Protein 4AFM (pdb70)

InterPro domains:
  IPR001547 Glycoside hydrolase, family 5 [PF00150] (212-499)
  IPR001547 Glycoside hydrolase, family 5 [PF00150] (756-1042)
  IPR017853 Glycoside hydrolase superfamily [SSF51445] (181-541)
  IPR017853 Glycoside hydrolase superfamily [SSF51445] (724-1084)
  IPR040877 Carbohydrate binding module 65 domain 1 [PF18259] (44-159)
  IPR040877 Carbohydrate binding module 65 domain 1 [PF18259] (591-702)
  IPR050386 Glycosyl Hydrolase 5 (Cellulase A) [PTHR31297] (176-499)

Nearest PDB structures (foldseek):
  4afm-assembly1_A-2  TM=7.710E-01  e=1.392E-23  [Eubacterium] cellulosolvens
  4aem-assembly1_A  TM=9.843E-01  e=2.144E-20  [Eubacterium] cellulosolvens
  2ypj-assembly1_A  TM=9.454E-01  e=1.858E-16  [Eubacterium] cellulosolvens
  5vqf-assembly2_D  TM=3.334E-01  e=4.186E-01  Sus scrofa
  5vqf-assembly1_A  TM=2.987E-01  e=4.664E-01  Sus scrofa

Structure (mmCIF, N/CA/C/O backbone):
data_4AFM
#
_entry.id   4AFM
#
_cell.length_a   48.740
_cell.length_b   48.740
_cell.length_c   193.720
_cell.angle_alpha   90.00
_cell.angle_beta   90.00
_cell.angle_gamma   120.00
#
_symmetry.space_group_name_H-M   'P 61 2 2'
#
loop_
_entity.id
_entity.type
_entity.pdbx_description
1 polymer 'ENDOGLUCANASE CEL5A'
2 non-polymer GLYCEROL
3 non-polymer 'ACETATE ION'
4 water water
#
loop_
_atom_site.group_PDB
_atom_site.id
_atom_site.type_symbol
_atom_site.label_atom_id
_atom_site.label_alt_id
_atom_site.label_comp_id
_atom_site.label_asym_id
_atom_site.label_entity_id
_atom_site.label_seq_id
_atom_site.pdbx_PDB_ins_code
_atom_site.Cartn_x
_atom_site.Cartn_y
_atom_site.Cartn_z
_atom_site.occupancy
_atom_site.B_iso_or_equiv
_atom_site.auth_seq_id
_atom_site.auth_comp_id
_atom_site.auth_asym_id
_atom_site.auth_atom_id
_atom_site.pdbx_PDB_model_num
ATOM 1 N N . GLY A 1 3 ? -6.290 6.072 -12.849 0.60 37.44 39 GLY A N 1
ATOM 2 C CA . GLY A 1 3 ? -7.013 5.576 -11.620 0.60 33.45 39 GLY A CA 1
ATOM 3 C C . GLY A 1 3 ? -6.232 5.907 -10.352 0.60 29.27 39 GLY A C 1
ATOM 4 O O . GLY A 1 3 ? -5.283 6.813 -10.416 0.60 25.55 39 GLY A O 1
ATOM 5 N N . ASP A 1 4 ? -6.675 5.226 -9.265 1.00 25.06 40 ASP A N 1
ATOM 6 C CA . ASP A 1 4 ? -6.125 5.419 -7.867 1.00 22.25 40 ASP A CA 1
ATOM 7 C C . ASP A 1 4 ? -5.458 4.150 -7.335 1.00 18.32 40 ASP A C 1
ATOM 8 O O . ASP A 1 4 ? -5.936 2.970 -7.408 1.00 21.12 40 ASP A O 1
ATOM 13 N N . ILE A 1 5 ? -4.306 4.391 -6.829 1.00 10.69 41 ILE A N 1
ATOM 14 C CA . ILE A 1 5 ? -3.417 3.293 -6.364 1.00 8.74 41 ILE A CA 1
ATOM 15 C C . ILE A 1 5 ? -3.288 3.509 -4.863 1.00 7.57 41 ILE A C 1
ATOM 16 O O . ILE A 1 5 ? -2.819 4.593 -4.439 1.00 8.04 41 ILE A O 1
ATOM 21 N N . VAL A 1 6 ? -3.598 2.523 -4.093 1.00 6.90 42 VAL A N 1
ATOM 22 C CA . VAL A 1 6 ? -3.413 2.604 -2.643 1.00 7.29 42 VAL A CA 1
ATOM 23 C C . VAL A 1 6 ? -1.989 2.182 -2.317 1.00 6.79 42 VAL A C 1
ATOM 24 O O . VAL A 1 6 ? -1.614 1.008 -2.627 1.00 6.78 42 VAL A O 1
ATOM 28 N N . LEU A 1 7 ? -1.181 3.071 -1.798 1.00 6.49 43 LEU A N 1
ATOM 29 C CA . LEU A 1 7 ? 0.181 2.773 -1.353 1.00 6.64 43 LEU A CA 1
ATOM 30 C C . LEU A 1 7 ? 0.196 2.283 0.042 1.00 6.49 43 LEU A C 1
ATOM 31 O O . LEU A 1 7 ? 1.173 1.607 0.445 1.00 7.89 43 LEU A O 1
ATOM 36 N N . PHE A 1 8 ? -0.791 2.610 0.844 1.00 6.26 44 PHE A N 1
ATOM 37 C CA . PHE A 1 8 ? -0.910 2.177 2.236 1.00 6.19 44 PHE A CA 1
ATOM 38 C C . PHE A 1 8 ? -2.310 2.436 2.698 1.00 5.99 44 PHE A C 1
ATOM 39 O O . PHE A 1 8 ? -2.853 3.549 2.438 1.00 6.56 44 PHE A O 1
ATOM 47 N N . SER A 1 9 ? -2.933 1.538 3.468 1.00 6.38 45 SER A N 1
ATOM 48 C CA A SER A 1 9 ? -4.154 1.867 4.237 0.46 6.68 45 SER A CA 1
ATOM 49 C CA B SER A 1 9 ? -4.075 1.966 4.274 0.54 7.23 45 SER A CA 1
ATOM 50 C C . SER A 1 9 ? -4.037 1.133 5.559 1.00 7.12 45 SER A C 1
ATOM 51 O O . SER A 1 9 ? -3.767 -0.081 5.530 1.00 8.12 45 SER A O 1
ATOM 56 N N . GLY A 1 10 ? -4.323 1.76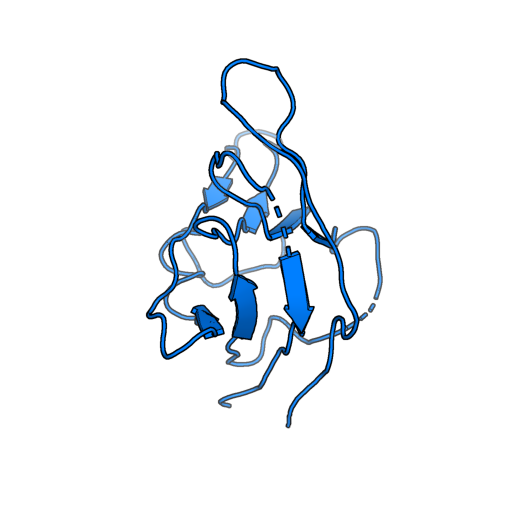9 6.663 1.00 7.68 46 GLY A N 1
ATOM 57 C CA . GLY A 1 10 ? -4.243 1.140 7.993 1.00 7.94 46 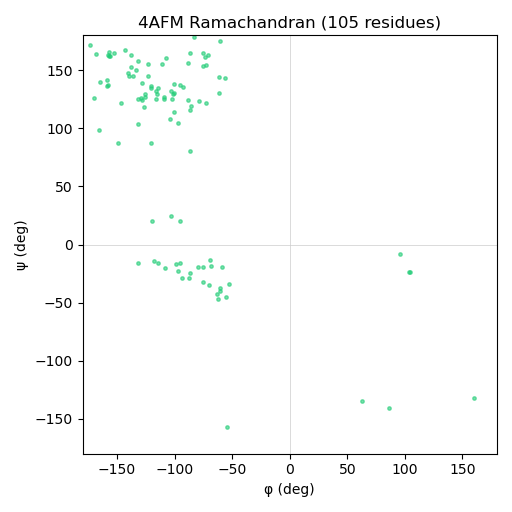GLY A CA 1
ATOM 58 C C . GLY A 1 10 ? -4.146 2.237 9.002 1.00 7.40 46 GLY A C 1
ATOM 59 O O . GLY A 1 10 ? -4.888 3.217 8.937 1.00 7.99 46 GLY A O 1
ATOM 60 N N . SER A 1 11 ? -3.186 2.080 9.923 1.00 8.21 47 SER A N 1
ATOM 61 C CA . SER A 1 11 ? -3.022 3.053 11.019 1.00 8.32 47 SER A CA 1
ATOM 62 C C . SER A 1 11 ? -1.580 3.074 11.369 1.00 8.68 47 SER A C 1
ATOM 63 O O . SER A 1 11 ? -1.133 2.345 12.288 1.00 12.23 47 SER A O 1
ATOM 66 N N . LYS A 1 12 ? -0.752 3.882 10.731 1.00 7.81 48 LYS A N 1
ATOM 67 C CA . LYS A 1 12 ? 0.701 3.934 10.920 1.00 7.12 48 LYS A CA 1
ATOM 68 C C . LYS A 1 12 ? 0.999 5.139 11.823 1.00 6.75 48 LYS A C 1
ATOM 69 O O . LYS A 1 12 ? 0.799 6.278 11.380 1.00 6.83 48 LYS A O 1
ATOM 75 N N . HIS A 1 13 ? 1.495 4.925 13.026 1.00 6.77 49 HIS A N 1
ATOM 76 C CA . HIS A 1 13 ? 1.825 5.992 13.937 1.00 6.68 49 HIS A CA 1
ATOM 77 C C . HIS A 1 13 ? 3.277 6.276 13.953 1.00 7.04 49 HIS A C 1
ATOM 78 O O . HIS A 1 13 ? 4.088 5.282 13.970 1.00 9.97 49 HIS A O 1
ATOM 85 N N . VAL A 1 14 ? 3.680 7.508 13.983 1.00 6.41 50 VAL A N 1
ATOM 86 C CA . VAL A 1 14 ? 5.100 7.940 14.019 1.00 7.39 50 VAL A CA 1
ATOM 87 C C . VAL A 1 14 ? 5.260 8.877 15.193 1.00 7.23 50 VAL A C 1
ATOM 88 O O . VAL A 1 14 ? 4.638 9.967 15.179 1.00 8.21 50 VAL A O 1
ATOM 92 N N . GLU A 1 15 ? 6.056 8.561 16.152 1.00 7.44 51 GLU A N 1
ATOM 93 C CA A GLU A 1 15 ? 6.444 9.497 17.223 0.69 8.71 51 GLU A CA 1
ATOM 94 C CA B GLU A 1 15 ? 6.396 9.396 17.254 0.31 8.35 51 GLU A CA 1
ATOM 95 C C . GLU A 1 15 ? 7.622 10.298 16.905 1.00 9.66 51 GLU A C 1
ATOM 96 O O . GLU A 1 15 ? 8.646 9.782 16.394 1.00 9.97 51 GLU A O 1
ATOM 107 N N . PHE A 1 16 ? 7.528 11.616 17.113 1.00 9.14 52 PHE A N 1
ATOM 108 C CA . PHE A 1 16 ? 8.629 12.525 16.789 1.00 9.27 52 PHE A CA 1
ATOM 109 C C . PHE A 1 16 ? 8.264 13.836 17.496 1.00 8.86 52 PHE A C 1
ATOM 110 O O . PHE A 1 16 ? 7.422 14.597 17.073 1.00 8.04 52 PHE A O 1
ATOM 118 N N . THR A 1 17 ? 8.888 14.000 18.667 1.00 11.14 53 THR A N 1
ATOM 119 C CA . THR A 1 17 ? 8.483 15.129 19.549 1.00 12.35 53 THR A CA 1
ATOM 120 C C . THR A 1 17 ? 9.326 16.334 19.373 1.00 14.43 53 THR A C 1
ATOM 121 O O . THR A 1 17 ? 8.839 17.399 19.798 1.00 16.37 53 THR A O 1
ATOM 125 N N . ASP A 1 18 ? 10.504 16.270 18.752 1.00 16.32 54 ASP A N 1
ATOM 126 C CA . ASP A 1 18 ? 11.317 17.467 18.610 1.00 19.52 54 ASP A CA 1
ATOM 127 C C . ASP A 1 18 ? 12.408 17.120 17.621 1.00 22.87 54 ASP A C 1
ATOM 128 O O . ASP A 1 18 ? 12.634 15.961 17.386 1.00 23.57 54 ASP A O 1
ATOM 133 N N . TRP A 1 19 ? 13.053 18.169 17.112 1.00 26.62 55 TRP A N 1
ATOM 134 C CA . TRP A 1 19 ? 14.240 18.022 16.238 1.00 29.09 55 TRP A CA 1
ATOM 135 C C . TRP A 1 19 ? 15.470 17.848 17.066 1.00 37.63 55 TRP A C 1
ATOM 136 O O . TRP A 1 19 ? 15.428 17.994 18.313 1.00 37.47 55 TRP A O 1
ATOM 147 N N . GLY A 1 20 ? 16.604 17.672 16.407 0.45 36.66 56 GLY A N 1
ATOM 148 C CA . GLY A 1 20 ? 17.882 17.892 17.085 0.45 43.56 56 GLY A CA 1
ATOM 149 C C . GLY A 1 20 ? 18.504 16.567 17.419 0.45 44.15 56 GLY A C 1
ATOM 150 O O . GLY A 1 20 ? 19.722 16.473 17.624 0.45 45.58 56 GLY A O 1
ATOM 151 N N . GLY A 1 21 ? 17.641 15.556 17.518 0.48 42.24 57 GLY A N 1
ATOM 152 C CA . GLY A 1 21 ? 18.088 14.196 17.356 0.48 37.63 57 GLY A CA 1
ATOM 153 C C . GLY A 1 21 ? 18.634 14.179 15.948 0.48 36.48 57 GLY A C 1
ATOM 154 O O . GLY A 1 21 ? 18.549 15.172 15.215 0.48 34.93 57 GLY A O 1
ATOM 155 N N . THR A 1 22 ? 19.204 13.045 15.572 0.46 35.54 58 THR A N 1
ATOM 156 C CA . THR A 1 22 ? 19.858 12.890 14.299 0.46 34.01 58 THR A CA 1
ATOM 157 C C . THR A 1 22 ? 18.901 12.321 13.277 0.46 33.88 58 THR A C 1
ATOM 158 O O . THR A 1 22 ? 19.054 12.553 12.078 0.46 35.17 58 THR A O 1
ATOM 162 N N . ASP A 1 23 ? 17.932 11.541 13.733 0.57 28.51 59 ASP A N 1
ATOM 163 C CA . ASP A 1 23 ? 17.159 10.906 12.756 0.57 24.49 59 ASP A CA 1
ATOM 164 C C . ASP A 1 23 ? 15.804 11.561 12.706 0.57 18.79 59 ASP A C 1
ATOM 165 O O . ASP A 1 23 ? 15.342 12.245 13.596 0.57 18.81 59 ASP A O 1
ATOM 170 N N . TRP A 1 24 ? 15.205 11.318 11.592 1.00 16.57 60 TRP A N 1
ATOM 171 C CA . TRP A 1 24 ? 13.865 11.906 11.352 1.00 13.05 60 TRP A CA 1
ATOM 172 C C . TRP A 1 24 ? 13.009 10.772 10.851 1.00 11.66 60 TRP A C 1
ATOM 173 O O . TRP A 1 24 ? 13.117 10.360 9.701 1.00 12.05 60 TRP A O 1
ATOM 184 N N . PRO A 1 25 ? 12.124 10.201 11.675 1.00 11.13 61 PRO A N 1
ATOM 185 C CA . PRO A 1 25 ? 11.386 9.051 11.292 1.00 11.60 61 PRO A CA 1
ATOM 186 C C . PRO A 1 25 ? 10.344 9.329 10.257 1.00 9.31 61 PRO A C 1
ATOM 187 O O . PRO A 1 25 ? 9.903 10.485 10.060 1.00 11.07 61 PRO A O 1
ATOM 191 N N . SER A 1 26 ? 9.860 8.289 9.600 1.00 9.02 62 SER A N 1
ATOM 192 C CA . SER A 1 26 ? 8.922 8.370 8.486 1.00 7.57 62 SER A CA 1
ATOM 193 C C . SER A 1 26 ? 7.653 7.611 8.672 1.00 6.86 62 SER A C 1
ATOM 194 O O . SER A 1 26 ? 7.667 6.569 9.396 1.00 8.11 62 SER A O 1
ATOM 197 N N . ALA A 1 27 ? 6.587 7.978 8.018 1.00 6.71 63 ALA A N 1
ATOM 198 C CA . ALA A 1 27 ? 5.398 7.171 7.905 1.00 6.84 63 ALA A CA 1
ATOM 199 C C . ALA A 1 27 ? 5.463 6.227 6.750 1.00 7.34 63 ALA A C 1
ATOM 200 O O . ALA A 1 27 ? 4.760 5.204 6.737 1.00 8.69 63 ALA A O 1
ATOM 202 N N . TYR A 1 28 ? 6.192 6.561 5.664 1.00 6.35 64 TYR A N 1
ATOM 203 C CA . TYR A 1 28 ? 6.198 5.770 4.441 1.00 6.85 64 TYR A CA 1
ATOM 204 C C . TYR A 1 28 ? 7.458 6.116 3.675 1.00 6.40 64 TYR A C 1
ATOM 205 O O . TYR A 1 28 ? 7.791 7.344 3.617 1.00 7.07 64 TYR A O 1
ATOM 214 N N . GLU A 1 29 ? 8.158 5.206 3.135 1.00 5.93 65 GLU A N 1
ATOM 215 C CA . GLU A 1 29 ? 9.361 5.475 2.337 1.00 6.33 65 GLU A CA 1
ATOM 216 C C . GLU A 1 29 ? 9.462 4.601 1.175 1.00 6.56 65 GLU A C 1
ATOM 217 O O . GLU A 1 29 ? 9.182 3.340 1.339 1.00 7.61 65 GLU A O 1
ATOM 223 N N . LEU A 1 30 ? 10.007 5.054 0.098 1.00 6.57 66 LEU A N 1
ATOM 224 C CA . LEU A 1 30 ? 10.348 4.231 -1.077 1.00 7.83 66 LEU A CA 1
ATOM 225 C C . LEU A 1 30 ? 11.671 4.594 -1.563 1.00 8.54 66 LEU A C 1
ATOM 226 O O . LEU A 1 30 ? 12.144 5.842 -1.481 1.00 9.48 66 LEU A O 1
ATOM 231 N N . GLN A 1 31 ? 12.482 3.698 -2.067 1.00 7.39 67 GLN A N 1
ATOM 232 C CA A GLN A 1 31 ? 13.793 3.999 -2.679 0.39 7.13 67 GLN A CA 1
ATOM 233 C CA B GLN A 1 31 ? 13.718 3.983 -2.675 0.61 8.12 67 GLN A CA 1
ATOM 234 C C . GLN A 1 31 ? 13.682 3.421 -4.113 1.00 7.16 67 GLN A C 1
ATOM 235 O O . GLN A 1 31 ? 13.941 2.213 -4.309 1.00 7.31 67 GLN A O 1
ATOM 246 N N . PRO A 1 32 ? 13.334 4.242 -5.074 1.00 6.34 68 PRO A N 1
ATOM 247 C CA . PRO A 1 32 ? 13.128 3.708 -6.453 1.00 6.78 68 PRO A CA 1
ATOM 248 C C . PRO A 1 32 ? 14.248 2.918 -7.016 1.00 7.47 68 PRO A C 1
ATOM 249 O O . PRO A 1 32 ? 13.949 1.919 -7.712 1.00 8.01 68 PRO A O 1
ATOM 253 N N . PRO A 1 33 ? 15.504 3.153 -6.774 1.00 7.19 69 PRO A N 1
ATOM 254 C CA . PRO A 1 33 ? 16.571 2.313 -7.375 1.00 8.67 69 PRO A CA 1
ATOM 255 C C . PRO A 1 33 ? 16.507 0.930 -6.773 1.00 9.70 69 PRO A C 1
ATOM 256 O O . PRO A 1 33 ? 17.105 0.034 -7.432 1.00 12.55 69 PRO A O 1
ATOM 260 N N . TYR A 1 34 ? 15.891 0.685 -5.658 1.00 9.21 70 TYR A N 1
ATOM 261 C CA . TYR A 1 34 ? 15.976 -0.605 -4.962 1.00 10.35 70 TYR A CA 1
ATOM 262 C C . TYR A 1 34 ? 14.669 -1.318 -4.820 1.00 10.72 70 TYR A C 1
ATOM 263 O O . TYR A 1 34 ? 14.669 -2.529 -4.317 1.00 13.28 70 TYR A O 1
ATOM 272 N N . GLN A 1 35 ? 13.505 -0.750 -5.028 1.00 10.00 71 GLN A N 1
ATOM 273 C CA A GLN A 1 35 ? 12.142 -1.347 -4.787 0.64 9.05 71 GLN A CA 1
ATOM 274 C CA B GLN A 1 35 ? 12.331 -1.555 -5.008 0.36 9.94 71 GLN A CA 1
ATOM 275 C C . GLN A 1 35 ? 11.349 -1.184 -6.104 1.00 9.52 71 GLN A C 1
ATOM 276 O O . GLN A 1 35 ? 11.205 -0.033 -6.611 1.00 10.02 71 GLN A O 1
ATOM 287 N N . THR A 1 36 ? 10.750 -2.240 -6.628 1.00 8.06 72 THR A N 1
ATOM 288 C CA . THR A 1 36 ? 9.810 -2.098 -7.760 1.00 7.46 72 THR A CA 1
ATOM 289 C C . THR A 1 36 ? 8.747 -1.085 -7.347 1.00 7.47 72 THR A C 1
ATOM 290 O O . THR A 1 36 ? 8.289 -1.009 -6.203 1.00 8.62 72 THR A O 1
ATOM 307 N N . PRO A 1 38 ? 5.263 1.104 -7.035 1.00 7.35 74 PRO A N 1
ATOM 308 C CA . PRO A 1 38 ? 3.835 0.903 -7.029 1.00 7.41 74 PRO A CA 1
ATOM 309 C C . PRO A 1 38 ? 3.077 1.828 -7.928 1.00 7.35 74 PRO A C 1
ATOM 310 O O . PRO A 1 38 ? 1.877 1.606 -8.224 1.00 8.44 74 PRO A O 1
ATOM 314 N N . PHE A 1 39 ? 3.685 2.938 -8.398 1.00 6.88 75 PHE A N 1
ATOM 315 C CA . PHE A 1 39 ? 3.053 3.847 -9.316 1.00 6.71 75 PHE A CA 1
ATOM 316 C C . PHE A 1 39 ? 4.138 4.328 -10.273 1.00 6.52 75 PHE A C 1
ATOM 317 O O . PHE A 1 39 ? 5.338 4.197 -10.017 1.00 6.91 75 PHE A O 1
ATOM 325 N N . ASP A 1 40 ? 3.691 4.963 -11.351 1.00 6.63 76 ASP A N 1
ATOM 326 C CA . ASP A 1 40 ? 4.591 5.426 -12.424 1.00 6.57 76 ASP A CA 1
ATOM 327 C C . ASP A 1 40 ? 4.782 6.954 -12.290 1.00 6.44 76 ASP A C 1
ATOM 328 O O . ASP A 1 40 ? 3.909 7.776 -12.506 1.00 7.15 76 ASP A O 1
ATOM 333 N N . LEU A 1 41 ? 6.014 7.307 -11.854 1.00 6.50 77 LEU A N 1
ATOM 334 C CA . LEU A 1 41 ? 6.406 8.723 -11.682 1.00 6.85 77 LEU A CA 1
ATOM 335 C C . LEU A 1 41 ? 6.305 9.544 -12.924 1.00 7.10 77 LEU A C 1
ATOM 336 O O . LEU A 1 41 ? 6.285 10.773 -12.903 1.00 7.75 77 LEU A O 1
ATOM 341 N N . ASN A 1 42 ? 6.274 8.874 -14.112 1.00 7.10 78 ASN A N 1
ATOM 342 C CA . ASN A 1 42 ? 6.226 9.609 -15.380 1.00 7.77 78 ASN A CA 1
ATOM 343 C C . ASN A 1 42 ? 4.824 10.089 -15.675 1.00 8.98 78 ASN A C 1
ATOM 344 O O . ASN A 1 42 ? 4.717 11.025 -16.489 1.00 10.80 78 ASN A O 1
ATOM 349 N N . LYS A 1 43 ? 3.812 9.549 -15.090 1.00 8.83 79 LYS A N 1
ATOM 350 C CA . LYS A 1 43 ? 2.450 10.117 -15.309 1.00 10.28 79 LYS A CA 1
ATOM 351 C C . LYS A 1 43 ? 2.304 11.394 -14.525 1.00 9.71 79 LYS A C 1
ATOM 352 O O . LYS A 1 43 ? 3.046 11.687 -13.611 1.00 10.22 79 LYS A O 1
ATOM 358 N N . ASN A 1 44 ? 1.255 12.183 -14.860 1.00 10.72 80 ASN A N 1
ATOM 359 C CA . ASN A 1 44 ? 0.923 13.283 -13.999 1.00 11.12 80 ASN A CA 1
ATOM 360 C C . ASN A 1 44 ? 0.187 12.699 -12.851 1.00 11.81 80 ASN A C 1
ATOM 361 O O . ASN A 1 44 ? -0.577 11.711 -13.052 1.00 14.91 80 ASN A O 1
ATOM 366 N N . PHE A 1 45 ? 0.663 12.930 -11.694 1.00 10.67 81 PHE A N 1
ATOM 367 C CA . PHE A 1 45 ? 0.068 12.307 -10.486 1.00 9.89 81 PHE A CA 1
ATOM 368 C C . PHE A 1 45 ? -0.046 13.274 -9.347 1.00 9.22 81 PHE A C 1
ATOM 369 O O . PHE A 1 45 ? 0.556 14.379 -9.353 1.00 9.37 81 PHE A O 1
ATOM 377 N N . GLU A 1 46 ? -0.871 12.885 -8.382 1.00 8.97 82 GLU A N 1
ATOM 378 C CA A GLU A 1 46 ? -1.017 13.534 -7.086 0.36 8.54 82 GLU A CA 1
ATOM 379 C CA B GLU A 1 46 ? -0.849 13.513 -7.067 0.64 9.25 82 GLU A CA 1
ATOM 380 C C . GLU A 1 46 ? -0.756 12.448 -6.046 1.00 9.03 82 GLU A C 1
ATOM 381 O O . GLU A 1 46 ? -1.121 11.273 -6.298 1.00 9.48 82 GLU A O 1
ATOM 392 N N . ILE A 1 47 ? -0.179 12.797 -4.915 1.00 7.47 83 ILE A N 1
ATOM 393 C CA A ILE A 1 47 ? -0.163 11.866 -3.787 0.16 7.20 83 ILE A CA 1
ATOM 394 C CA B ILE A 1 47 ? -0.134 11.892 -3.770 0.84 7.55 83 ILE A CA 1
ATOM 395 C C . ILE A 1 47 ? -1.066 12.448 -2.709 1.00 7.36 83 ILE A C 1
ATOM 396 O O . ILE A 1 47 ? -0.919 13.684 -2.360 1.00 8.00 83 ILE A O 1
ATOM 405 N N . LYS A 1 48 ? -1.951 11.707 -2.169 1.00 6.64 84 LYS A N 1
ATOM 406 C CA . LYS A 1 48 ? -2.859 12.192 -1.149 1.00 7.06 84 LYS A CA 1
ATOM 407 C C . LYS A 1 48 ? -2.660 11.358 0.087 1.00 6.59 84 LYS A C 1
ATOM 408 O O . LYS A 1 48 ? -2.592 10.098 0.043 1.00 7.51 84 LYS A O 1
ATOM 414 N N . VAL A 1 49 ? -2.616 11.988 1.245 1.00 6.28 85 VAL A N 1
ATOM 415 C CA . VAL A 1 49 ? -2.329 11.286 2.517 1.00 5.80 85 VAL A CA 1
ATOM 416 C C . VAL A 1 49 ? -3.418 11.641 3.522 1.00 5.87 85 VAL A C 1
ATOM 417 O O . VAL A 1 49 ? -3.588 12.889 3.789 1.00 6.52 85 VAL A O 1
ATOM 421 N N . ASP A 1 50 ? -4.089 10.703 4.079 1.00 5.77 86 ASP A N 1
ATOM 422 C CA . ASP A 1 50 ? -5.009 10.951 5.203 1.00 6.20 86 ASP A CA 1
ATOM 423 C C . ASP A 1 50 ? -4.196 10.845 6.441 1.00 6.17 86 ASP A C 1
ATOM 424 O O . ASP A 1 50 ? -3.558 9.773 6.722 1.00 6.34 86 ASP A O 1
ATOM 429 N N . TYR A 1 51 ? -4.192 11.879 7.276 1.00 6.17 87 TYR A N 1
ATOM 430 C CA . TYR A 1 51 ? -3.270 11.973 8.441 1.00 6.37 87 TYR A CA 1
ATOM 431 C C . TYR A 1 51 ? -3.892 12.808 9.509 1.00 6.52 87 TYR A C 1
ATOM 432 O O . TYR A 1 51 ? -4.805 13.615 9.229 1.00 6.70 87 TYR A O 1
ATOM 441 N N . SER A 1 52 ? -3.332 12.703 10.685 1.00 6.33 88 SER A N 1
ATOM 442 C CA . SER A 1 52 ? -3.647 13.655 11.783 1.00 6.86 88 SER A CA 1
ATOM 443 C C . SER A 1 52 ? -2.506 13.648 12.744 1.00 6.67 88 SER A C 1
ATOM 444 O O . SER A 1 52 ? -1.673 12.732 12.781 1.00 6.86 88 SER A O 1
ATOM 447 N N . GLY A 1 53 ? -2.448 14.648 13.656 1.00 6.66 89 GLY A N 1
ATOM 448 C CA . GLY A 1 53 ? -1.628 14.627 14.826 1.00 6.74 89 GLY A CA 1
ATOM 449 C C . GLY A 1 53 ? -0.394 15.490 14.740 1.00 6.85 89 GLY A C 1
ATOM 450 O O . GLY A 1 53 ? 0.176 15.863 15.759 1.00 7.30 89 GLY A O 1
ATOM 451 N N . ALA A 1 54 ? 0.077 15.768 13.529 1.00 7.23 90 ALA A N 1
ATOM 452 C CA . ALA A 1 54 ? 1.281 16.592 13.300 1.00 7.13 90 ALA A CA 1
ATOM 453 C C . ALA A 1 54 ? 1.113 17.134 11.906 1.00 7.29 90 ALA A C 1
ATOM 454 O O . ALA A 1 54 ? 0.445 16.565 11.066 1.00 8.02 90 ALA A O 1
ATOM 456 N N . ASP A 1 55 ? 1.886 18.188 11.646 1.00 7.66 91 ASP A N 1
ATOM 457 C CA . ASP A 1 55 ? 2.016 18.615 10.247 1.00 8.22 91 ASP A CA 1
ATOM 458 C C . ASP A 1 55 ? 2.877 17.653 9.458 1.00 7.68 91 ASP A C 1
ATOM 459 O O . ASP A 1 55 ? 3.678 16.909 10.045 1.00 8.74 91 ASP A O 1
ATOM 464 N N . ILE A 1 56 ? 2.666 17.600 8.171 1.00 7.57 92 ILE A N 1
ATOM 465 C CA . ILE A 1 56 ? 3.196 16.563 7.308 1.00 7.31 92 ILE A CA 1
ATOM 466 C C . ILE A 1 56 ? 4.006 17.175 6.216 1.00 7.26 92 ILE A C 1
ATOM 467 O O . ILE A 1 56 ? 3.697 18.251 5.656 1.00 8.41 92 ILE A O 1
ATOM 472 N N . VAL A 1 57 ? 5.078 16.507 5.797 1.00 6.80 93 VAL A N 1
ATOM 473 C CA . VAL A 1 57 ? 5.842 16.868 4.584 1.00 7.22 93 VAL A CA 1
ATOM 474 C C . VAL A 1 57 ? 6.079 15.637 3.733 1.00 6.01 93 VAL A C 1
ATOM 475 O O . VAL A 1 57 ? 6.120 14.510 4.219 1.00 6.76 93 VAL A O 1
ATOM 479 N N . LEU A 1 58 ? 6.335 15.889 2.463 1.00 5.87 94 LEU A N 1
ATOM 480 C CA . LEU A 1 58 ? 6.734 14.887 1.486 1.00 5.75 94 LEU A CA 1
ATOM 481 C C . LEU A 1 58 ? 8.136 15.238 1.073 1.00 5.97 94 LEU A C 1
ATOM 482 O O . LEU A 1 58 ? 8.461 16.431 0.781 1.00 7.04 94 LEU A O 1
ATOM 487 N N . ILE A 1 59 ? 9.039 14.289 0.993 1.00 5.98 95 ILE A N 1
ATOM 488 C CA A ILE A 1 59 ? 10.495 14.429 0.643 0.58 5.98 95 ILE A CA 1
ATOM 489 C CA B ILE A 1 59 ? 10.354 14.564 0.458 0.42 5.94 95 ILE A CA 1
ATOM 490 C C . ILE A 1 59 ? 10.692 13.714 -0.680 1.00 5.68 95 ILE A C 1
ATOM 491 O O . ILE A 1 59 ? 10.422 12.473 -0.696 1.00 6.01 95 ILE A O 1
ATOM 500 N N . PHE A 1 60 ? 11.209 14.326 -1.721 1.00 5.79 96 PHE A N 1
ATOM 501 C CA . PHE A 1 60 ? 11.851 13.637 -2.857 1.00 5.97 96 PHE A CA 1
ATOM 502 C C . PHE A 1 60 ? 13.306 13.935 -2.756 1.00 6.15 96 PHE A C 1
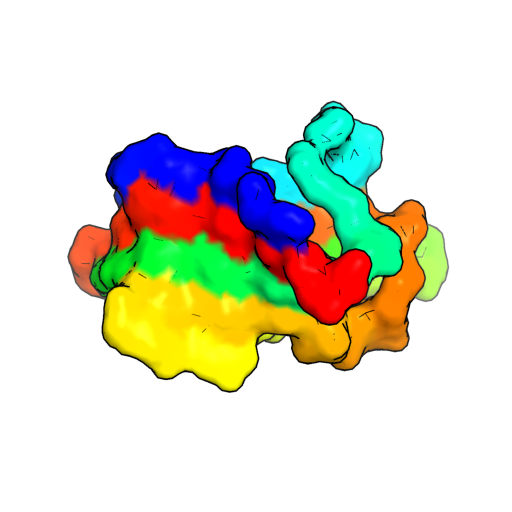ATOM 503 O O . PHE A 1 60 ? 13.659 15.179 -2.667 1.00 7.29 96 PHE A O 1
ATOM 511 N N . ALA A 1 61 ? 14.210 12.969 -2.748 1.00 5.90 97 ALA A N 1
ATOM 512 C CA . ALA A 1 61 ? 15.637 13.256 -2.563 1.00 5.71 97 ALA A CA 1
ATOM 513 C C . ALA A 1 61 ? 16.459 12.520 -3.550 1.00 5.76 97 ALA A C 1
ATOM 514 O O . ALA A 1 61 ? 16.155 11.378 -3.975 1.00 5.59 97 ALA A O 1
ATOM 516 N N . ARG A 1 62 ? 17.600 13.137 -3.889 1.00 6.00 98 ARG A N 1
ATOM 517 C CA . ARG A 1 62 ? 18.683 12.511 -4.672 1.00 6.75 98 ARG A CA 1
ATOM 518 C C . ARG A 1 62 ? 19.925 12.660 -3.883 1.00 6.72 98 ARG A C 1
ATOM 519 O O . ARG A 1 62 ? 20.292 13.771 -3.453 1.00 7.11 98 ARG A O 1
ATOM 527 N N . TRP A 1 63 ? 20.666 11.589 -3.617 1.00 7.84 99 TRP A N 1
ATOM 528 C CA . TRP A 1 63 ? 21.962 11.722 -2.857 1.00 9.34 99 TRP A CA 1
ATOM 529 C C . TRP A 1 63 ? 22.971 12.303 -3.812 1.00 10.14 99 TRP A C 1
ATOM 530 O O . TRP A 1 63 ? 22.894 12.232 -4.984 1.00 10.91 99 TRP A O 1
ATOM 541 N N . GLU A 1 64 ? 23.920 12.964 -3.155 1.00 11.31 100 GLU A N 1
ATOM 542 C CA A GLU A 1 64 ? 25.072 13.509 -3.895 0.29 12.66 100 GLU A CA 1
ATOM 543 C CA B GLU A 1 64 ? 25.077 13.498 -3.892 0.71 13.38 100 GLU A CA 1
ATOM 544 C C . GLU A 1 64 ? 25.774 12.375 -4.668 1.00 13.84 100 GLU A C 1
ATOM 545 O O . GLU A 1 64 ? 25.978 11.282 -4.101 1.00 16.02 100 GLU A O 1
ATOM 556 N N . HIS A 1 65 ? 26.104 12.653 -5.880 1.00 14.87 101 HIS A N 1
ATOM 557 C CA . HIS A 1 65 ? 26.843 11.642 -6.705 1.00 16.73 101 HIS A CA 1
ATOM 558 C C . HIS A 1 65 ? 27.752 12.480 -7.599 1.00 17.74 101 HIS A C 1
ATOM 559 O O . HIS A 1 65 ? 27.315 13.259 -8.479 1.00 18.52 101 HIS A O 1
ATOM 566 N N . GLY A 1 66 ? 29.064 12.255 -7.514 1.00 24.49 102 GLY A N 1
ATOM 567 C CA . GLY A 1 66 ? 29.950 12.992 -8.445 1.00 23.28 102 GLY A CA 1
ATOM 568 C C . GLY A 1 66 ? 29.819 14.499 -8.147 1.00 21.66 102 GLY A C 1
ATOM 569 O O . GLY A 1 66 ? 29.808 14.894 -6.946 1.00 27.90 102 GLY A O 1
ATOM 570 N N . SER A 1 67 ? 29.676 15.308 -9.229 1.00 21.92 103 SER A N 1
ATOM 571 C CA A SER A 1 67 ? 29.565 16.749 -9.085 0.05 21.02 103 SER A CA 1
ATOM 572 C CA B SER A 1 67 ? 29.568 16.751 -9.122 0.95 24.57 103 SER A CA 1
ATOM 573 C C . SER A 1 67 ? 28.106 17.179 -9.055 1.00 20.30 103 SER A C 1
ATOM 574 O O . SER A 1 67 ? 27.809 18.357 -9.118 1.00 21.77 103 SER A O 1
ATOM 579 N N . LYS A 1 68 ? 27.194 16.206 -8.885 1.00 17.59 104 LYS A N 1
ATOM 580 C CA . LYS A 1 68 ? 25.803 16.595 -8.827 1.00 17.02 104 LYS A CA 1
ATOM 581 C C . LYS A 1 68 ? 25.401 16.585 -7.352 1.00 15.32 104 LYS A C 1
ATOM 582 O O . LYS A 1 68 ? 25.634 15.647 -6.630 1.00 15.48 104 LYS A O 1
ATOM 588 N N . PRO A 1 69 ? 24.783 17.683 -6.895 1.00 12.60 105 PRO A N 1
ATOM 589 C CA . PRO A 1 69 ? 24.507 17.844 -5.516 1.00 11.05 105 PRO A CA 1
ATOM 590 C C . PRO A 1 69 ? 23.354 16.970 -4.960 1.00 8.72 105 PRO A C 1
ATOM 591 O O . PRO A 1 69 ? 22.530 16.500 -5.766 1.00 8.61 105 PRO A O 1
ATOM 595 N N . GLN A 1 70 ? 23.351 16.832 -3.701 1.00 8.26 106 GLN A N 1
ATOM 596 C CA . GLN A 1 70 ? 22.170 16.290 -3.036 1.00 7.70 106 GLN A CA 1
ATOM 597 C C . GLN A 1 70 ? 20.987 17.173 -3.254 1.00 6.85 106 GLN A C 1
ATOM 598 O O . GLN A 1 70 ? 21.079 18.402 -2.997 1.00 7.30 106 GLN A O 1
ATOM 604 N N . ILE A 1 71 ? 19.859 16.617 -3.675 1.00 6.50 107 ILE A N 1
ATOM 605 C CA . ILE A 1 71 ? 18.578 17.337 -3.698 1.00 6.58 107 ILE A CA 1
ATOM 606 C C . ILE A 1 71 ? 17.784 16.886 -2.532 1.00 6.29 107 ILE A C 1
ATOM 607 O O . ILE A 1 71 ? 17.645 15.616 -2.294 1.00 6.91 107 ILE A O 1
ATOM 612 N N . TRP A 1 72 ? 17.302 17.763 -1.670 1.00 6.10 108 TRP A N 1
ATOM 613 C CA . TRP A 1 72 ? 16.366 17.402 -0.588 1.00 6.67 108 TRP A CA 1
ATOM 614 C C . TRP A 1 72 ? 15.105 18.220 -0.803 1.00 7.53 108 TRP A C 1
ATOM 615 O O . TRP A 1 72 ? 15.029 19.423 -0.344 1.00 8.99 108 TRP A O 1
ATOM 626 N N . ALA A 1 73 ? 14.203 17.734 -1.568 1.00 9.08 109 ALA A N 1
ATOM 627 C CA . ALA A 1 73 ? 12.945 18.491 -2.073 1.00 9.36 109 ALA A CA 1
ATOM 628 C C . ALA A 1 73 ? 11.916 18.266 -0.924 1.00 10.58 109 ALA A C 1
ATOM 629 O O . ALA A 1 73 ? 11.104 17.241 -1.096 1.00 13.89 109 ALA A O 1
ATOM 631 N N . GLN A 1 74 ? 11.926 18.953 0.128 1.00 10.54 110 GLN A N 1
ATOM 632 C CA . GLN A 1 74 ? 10.991 18.872 1.232 1.00 11.10 110 GLN A CA 1
ATOM 633 C C . GLN A 1 74 ? 9.814 19.765 0.865 1.00 11.21 110 GLN A C 1
ATOM 634 O O . GLN A 1 74 ? 10.039 21.042 0.714 1.00 14.25 110 GLN A O 1
ATOM 640 N N . ILE A 1 75 ? 8.634 19.234 0.764 1.00 9.18 111 ILE A N 1
ATOM 641 C CA . ILE A 1 75 ? 7.501 20.030 0.380 1.00 10.48 111 ILE A CA 1
ATOM 642 C C . ILE A 1 75 ? 6.391 19.858 1.349 1.00 9.03 111 ILE A C 1
ATOM 643 O O . ILE A 1 75 ? 6.031 18.806 1.855 1.00 8.53 111 ILE A O 1
ATOM 648 N N . SER A 1 76 ? 5.804 21.028 1.586 1.00 10.05 112 SER A N 1
ATOM 649 C CA A SER A 1 76 ? 4.548 21.149 2.281 0.11 9.09 112 SER A CA 1
ATOM 6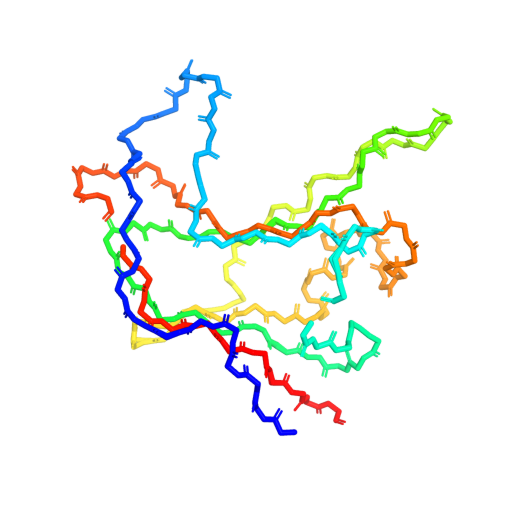50 C CA B SER A 1 76 ? 4.519 21.067 2.326 0.89 10.20 112 SER A CA 1
ATOM 651 C C . SER A 1 76 ? 3.420 20.714 1.349 1.00 9.12 112 SER A C 1
ATOM 652 O O . SER A 1 76 ? 3.560 20.800 0.195 1.00 9.73 112 SER A O 1
ATOM 657 N N . PRO A 1 77 ? 2.221 20.367 1.901 1.00 8.33 113 PRO A N 1
ATOM 658 C CA . PRO A 1 77 ? 1.104 20.051 0.981 1.00 8.03 113 PRO A CA 1
ATOM 659 C C . PRO A 1 77 ? 0.797 21.176 0.016 1.00 7.94 113 PRO A C 1
ATOM 660 O O . PRO A 1 77 ? 0.851 22.344 0.415 1.00 8.97 113 PRO A O 1
ATOM 664 N N . TYR A 1 78 ? 0.455 20.828 -1.183 1.00 7.38 114 TYR A N 1
ATOM 665 C CA . TYR A 1 78 ? -0.119 21.830 -2.075 1.00 8.32 114 TYR A CA 1
ATOM 666 C C . TYR A 1 78 ? -1.319 22.422 -1.371 1.00 8.09 114 TYR A C 1
ATOM 667 O O . TYR A 1 78 ? -1.492 23.695 -1.381 1.00 9.11 114 TYR A O 1
ATOM 676 N N . TYR A 1 79 ? -2.181 21.629 -0.765 1.00 6.87 115 TYR A N 1
ATOM 677 C CA . TYR A 1 79 ? -3.183 22.082 0.170 1.00 6.99 115 TYR A CA 1
ATOM 678 C C . TYR A 1 79 ? -3.573 20.914 1.019 1.00 6.61 115 TYR A C 1
ATOM 679 O O . TYR A 1 79 ? -3.334 19.729 0.672 1.00 6.88 115 TYR A O 1
ATOM 688 N N . VAL A 1 80 ? -4.205 21.242 2.124 1.00 6.24 116 VAL A N 1
ATOM 689 C CA A VAL A 1 80 ? -4.871 20.290 3.009 0.31 6.62 116 VAL A CA 1
ATOM 690 C CA B VAL A 1 80 ? -4.904 20.272 2.978 0.69 6.67 116 VAL A CA 1
ATOM 691 C C . VAL A 1 80 ? -6.379 20.559 2.928 1.00 6.61 116 VAL A C 1
ATOM 692 O O . VAL A 1 80 ? -6.817 21.747 2.833 1.00 6.74 116 VAL A O 1
ATOM 699 N N . VAL A 1 81 ? -7.188 19.544 3.034 1.00 7.43 117 VAL A N 1
ATOM 700 C CA . VAL A 1 81 ? -8.660 19.647 3.128 1.00 8.34 117 VAL A CA 1
ATOM 701 C C . VAL A 1 81 ? -9.092 18.551 4.025 1.00 9.05 117 VAL A C 1
ATOM 702 O O . VAL A 1 81 ? -8.587 17.404 3.885 1.00 9.03 117 VAL A O 1
ATOM 706 N N A ASP A 1 82 ? -9.843 18.934 5.055 0.45 9.19 118 ASP A N 1
ATOM 707 N N B ASP A 1 82 ? -10.032 18.603 5.010 0.55 9.55 118 ASP A N 1
ATOM 708 C CA A ASP A 1 82 ? -10.162 18.031 6.149 0.45 9.74 118 ASP A CA 1
ATOM 709 C CA B ASP A 1 82 ? -10.695 17.261 5.649 0.55 10.76 118 ASP A CA 1
ATOM 710 C C A ASP A 1 82 ? -8.822 17.572 6.739 0.45 8.77 118 ASP A C 1
ATOM 711 C C B ASP A 1 82 ? -9.863 15.930 6.090 0.55 8.65 118 ASP A C 1
ATOM 712 O O A ASP A 1 82 ? -7.925 18.281 7.153 0.45 9.13 118 ASP A O 1
ATOM 713 O O B ASP A 1 82 ? -10.148 14.796 5.901 0.55 9.13 118 ASP A O 1
ATOM 722 N N . GLY A 1 83 ? -8.815 16.302 6.668 1.00 9.73 119 GLY A N 1
ATOM 723 C CA . GLY A 1 83 ? -7.757 15.400 7.204 1.00 8.59 119 GLY A CA 1
ATOM 724 C C . GLY A 1 83 ? -6.896 14.881 6.073 1.00 7.73 119 GLY A C 1
ATOM 725 O O . GLY A 1 83 ? -6.289 13.782 6.339 1.00 8.73 119 GLY A O 1
ATOM 726 N N . THR A 1 84 ? -6.780 15.465 4.944 1.00 7.10 120 THR A N 1
ATOM 727 C CA . THR A 1 84 ? -6.063 14.944 3.802 1.00 7.00 120 THR A CA 1
ATOM 728 C C . THR A 1 84 ? -5.102 15.945 3.241 1.00 6.86 120 THR A C 1
ATOM 729 O O . THR A 1 84 ? -5.511 17.120 2.943 1.00 8.64 120 THR A O 1
ATOM 733 N N . ALA A 1 85 ? -3.847 15.626 3.088 1.00 6.32 121 ALA A N 1
ATOM 734 C CA . ALA A 1 85 ? -2.853 16.481 2.407 1.00 6.32 121 ALA A CA 1
ATOM 735 C C . ALA A 1 85 ? -2.731 16.059 0.974 1.00 6.38 121 ALA A C 1
ATOM 736 O O . ALA A 1 85 ? -2.664 14.805 0.667 1.00 7.32 121 ALA A O 1
ATOM 738 N N . VAL A 1 86 ? -2.675 16.998 0.063 1.00 6.39 122 VAL A N 1
ATOM 739 C CA . VAL A 1 86 ? -2.518 16.723 -1.373 1.00 6.71 122 VAL A CA 1
ATOM 740 C C . VAL A 1 86 ? -1.226 17.267 -1.809 1.00 7.02 122 VAL A C 1
ATOM 741 O O . VAL A 1 86 ? -0.915 18.482 -1.571 1.00 7.17 122 VAL A O 1
ATOM 745 N N . PHE A 1 87 ? -0.391 16.472 -2.510 1.00 6.96 123 PHE A N 1
ATOM 746 C CA . PHE A 1 87 ? 0.880 16.892 -3.082 1.00 7.01 123 PHE A CA 1
ATOM 747 C C . PHE A 1 87 ? 0.785 16.650 -4.593 1.00 7.79 123 PHE A C 1
ATOM 748 O O . PHE A 1 87 ? 0.250 15.618 -4.992 1.00 9.83 123 PHE A O 1
ATOM 756 N N . THR A 1 88 ? 1.188 17.563 -5.413 1.00 7.68 124 THR A N 1
ATOM 757 C CA . THR A 1 88 ? 1.099 17.333 -6.868 1.00 8.31 124 THR A CA 1
ATOM 758 C C . THR A 1 88 ? 2.430 17.171 -7.508 1.00 8.51 124 THR A C 1
ATOM 759 O O . THR A 1 88 ? 3.462 17.686 -7.037 1.00 8.40 124 THR A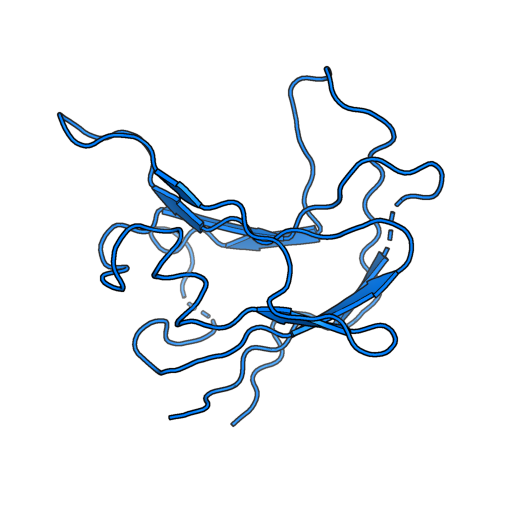 O 1
ATOM 763 N N . LYS A 1 89 ? 2.434 16.465 -8.660 1.00 7.75 125 LYS A N 1
ATOM 764 C CA . LYS A 1 89 ? 3.673 16.287 -9.334 1.00 8.50 125 LYS A CA 1
ATOM 765 C C . LYS A 1 89 ? 4.293 17.641 -9.734 1.00 9.34 125 LYS A C 1
ATOM 766 O O . LYS A 1 89 ? 5.521 17.838 -9.671 1.00 8.70 125 LYS A O 1
ATOM 772 N N . GLU A 1 90 ? 3.470 18.581 -10.182 1.00 9.89 126 GLU A N 1
ATOM 773 C CA A GLU A 1 90 ? 3.961 19.938 -10.518 0.31 10.52 126 GLU A CA 1
ATOM 774 C CA B GLU A 1 90 ? 4.137 19.797 -10.653 0.69 11.61 126 GLU A CA 1
ATOM 775 C C . GLU A 1 90 ? 4.751 20.522 -9.383 1.00 10.91 126 GLU A C 1
ATOM 776 O O . GLU A 1 90 ? 5.860 21.115 -9.551 1.00 10.87 126 GLU A O 1
ATOM 787 N N . GLN A 1 91 ? 4.146 20.499 -8.228 1.00 9.71 127 GLN A N 1
ATOM 788 C CA . GLN A 1 91 ? 4.786 21.084 -7.060 1.00 10.48 127 GLN A CA 1
ATOM 789 C C . GLN A 1 91 ? 6.079 20.369 -6.703 1.00 9.87 127 GLN A C 1
ATOM 790 O O . GLN A 1 91 ? 7.122 20.916 -6.378 1.00 10.28 127 GLN A O 1
ATOM 796 N N . ILE A 1 92 ? 6.040 19.019 -6.765 1.00 8.97 128 ILE A N 1
ATOM 797 C CA . ILE A 1 92 ? 7.218 18.214 -6.452 1.00 8.10 128 ILE A CA 1
ATOM 798 C C . ILE A 1 92 ? 8.307 18.553 -7.451 1.00 8.41 128 ILE A C 1
ATOM 799 O O . ILE A 1 92 ? 9.485 18.676 -7.027 1.00 8.87 128 ILE A O 1
ATOM 804 N N . ALA A 1 93 ? 8.021 18.603 -8.742 1.00 8.50 129 ALA A N 1
ATOM 805 C CA . ALA A 1 93 ? 9.049 18.882 -9.738 1.00 8.61 129 ALA A CA 1
ATOM 806 C C . ALA A 1 93 ? 9.691 20.265 -9.503 1.00 9.21 129 ALA A C 1
ATOM 807 O O . ALA A 1 93 ? 10.909 20.364 -9.696 1.00 10.46 129 ALA A O 1
ATOM 809 N N . LYS A 1 94 ? 8.887 21.224 -9.094 1.00 9.48 130 LYS A N 1
ATOM 810 C CA A LYS A 1 94 ? 9.424 22.572 -8.815 0.21 9.62 130 LYS A CA 1
ATOM 811 C CA B LYS A 1 94 ? 9.479 22.555 -8.855 0.79 10.27 130 LYS A CA 1
ATOM 812 C C . LYS A 1 94 ? 10.478 22.453 -7.702 1.00 9.95 130 LYS A C 1
ATOM 813 O O . LYS A 1 94 ? 11.599 23.015 -7.766 1.00 10.50 130 LYS A O 1
ATOM 824 N N . ALA A 1 95 ? 10.141 21.723 -6.649 1.00 8.28 131 ALA A N 1
ATOM 825 C CA . ALA A 1 95 ? 11.066 21.555 -5.506 1.00 8.32 131 ALA A CA 1
ATOM 826 C C . ALA A 1 95 ? 12.240 20.701 -5.862 1.00 8.63 131 ALA A C 1
ATOM 827 O O . ALA A 1 95 ? 13.370 20.919 -5.398 1.00 9.50 131 ALA A O 1
ATOM 829 N N . TYR A 1 96 ? 12.065 19.684 -6.710 1.00 8.21 132 TYR A N 1
ATOM 830 C CA . TYR A 1 96 ? 13.124 18.791 -7.123 1.00 8.68 132 TYR A CA 1
ATOM 831 C C . TYR A 1 96 ? 14.046 19.429 -8.122 1.00 9.70 132 TYR A C 1
ATOM 832 O O . TYR A 1 96 ? 15.176 18.983 -8.304 1.00 10.07 132 TYR A O 1
ATOM 841 N N . GLY A 1 97 ? 13.614 20.533 -8.813 1.00 10.13 133 GLY A N 1
ATOM 842 C CA . GLY A 1 97 ? 14.429 21.205 -9.794 1.00 11.30 133 GLY A CA 1
ATOM 843 C C . GLY A 1 97 ? 14.120 20.736 -11.144 1.00 12.28 133 GLY A C 1
ATOM 844 O O . GLY A 1 97 ? 14.736 21.340 -12.088 1.00 15.50 133 GLY A O 1
ATOM 845 N N . SER A 1 98 ? 13.334 19.715 -11.384 1.00 11.98 134 SER A N 1
ATOM 846 C CA . SER A 1 98 ? 12.915 19.251 -12.720 1.00 13.06 134 SER A CA 1
ATOM 847 C C . SER A 1 98 ? 11.889 18.170 -12.504 1.00 11.99 134 SER A C 1
ATOM 848 O O . SER A 1 98 ? 11.670 17.704 -11.414 1.00 11.17 134 SER A O 1
ATOM 851 N N . ASP A 1 99 ? 11.276 17.766 -13.613 1.00 13.06 135 ASP A N 1
ATOM 852 C CA . ASP A 1 99 ? 10.375 16.618 -13.547 1.00 14.89 135 ASP A CA 1
ATOM 853 C C . ASP A 1 99 ? 11.122 15.406 -14.134 1.00 13.52 135 ASP A C 1
ATOM 854 O O . ASP A 1 99 ? 10.415 14.439 -14.508 1.00 14.97 135 ASP A O 1
ATOM 859 N N . ASP A 1 100 ? 12.400 15.370 -14.130 1.00 11.54 136 ASP A N 1
ATOM 860 C CA . ASP A 1 100 ? 13.127 14.227 -14.582 1.00 11.57 136 ASP A CA 1
ATOM 861 C C . ASP A 1 100 ? 13.481 13.433 -13.277 1.00 10.62 136 ASP A C 1
ATOM 862 O O . ASP A 1 100 ? 14.427 13.798 -12.560 1.00 10.14 136 ASP A O 1
ATOM 867 N N . PHE A 1 101 ? 12.751 12.321 -13.058 1.00 9.03 137 PHE A N 1
ATOM 868 C CA . PHE A 1 101 ? 12.978 11.451 -11.870 1.00 8.27 137 PHE A CA 1
ATOM 869 C C . PHE A 1 101 ? 13.869 10.330 -12.162 1.00 7.65 137 PHE A C 1
ATOM 870 O O . PHE A 1 101 ? 13.921 9.344 -11.395 1.00 7.88 137 PHE A O 1
ATOM 878 N N . SER A 1 102 ? 14.707 10.375 -13.234 1.00 8.00 138 SER A N 1
ATOM 879 C CA . SER A 1 102 ? 15.564 9.255 -13.585 1.00 8.12 138 SER A CA 1
ATOM 880 C C . SER A 1 102 ? 16.682 9.041 -12.588 1.00 8.16 138 SER A C 1
ATOM 881 O O . SER A 1 102 ? 17.307 7.994 -12.567 1.00 8.19 138 SER A O 1
ATOM 884 N N . ASP A 1 103 ? 16.931 10.025 -11.685 1.00 8.13 139 ASP A N 1
ATOM 885 C CA . ASP A 1 103 ? 18.003 9.894 -10.664 1.00 8.88 139 ASP A CA 1
ATOM 886 C C . ASP A 1 103 ? 17.382 9.984 -9.276 1.00 7.51 139 ASP A C 1
ATOM 887 O O . ASP A 1 103 ? 18.158 10.214 -8.301 1.00 8.98 139 ASP A O 1
ATOM 892 N N . LEU A 1 104 ? 16.113 9.758 -9.094 1.00 6.58 140 LEU A N 1
ATOM 893 C CA . LEU A 1 104 ? 15.465 9.883 -7.785 1.00 6.97 140 LEU A CA 1
ATOM 894 C C . LEU A 1 104 ? 15.834 8.776 -6.845 1.00 6.66 140 LEU A C 1
ATOM 895 O O . LEU A 1 104 ? 15.574 7.569 -7.168 1.00 8.69 140 LEU A O 1
ATOM 900 N N . ASP A 1 105 ? 16.390 9.062 -5.690 1.00 5.96 141 ASP A N 1
ATOM 901 C CA . ASP A 1 105 ? 16.824 7.997 -4.739 1.00 6.25 141 ASP A CA 1
ATOM 902 C C . ASP A 1 105 ? 15.830 7.718 -3.662 1.00 5.83 141 ASP A C 1
ATOM 903 O O . ASP A 1 105 ? 15.899 6.589 -3.080 1.00 7.03 141 ASP A O 1
ATOM 908 N N . TYR A 1 106 ? 14.931 8.618 -3.312 1.00 5.35 142 TYR A N 1
ATOM 909 C CA . TYR A 1 106 ? 14.178 8.462 -2.077 1.00 5.19 142 TYR A CA 1
ATOM 910 C C . TYR A 1 106 ? 12.903 9.247 -2.146 1.00 5.09 142 TYR A C 1
ATOM 911 O O . TYR A 1 106 ? 12.926 10.455 -2.576 1.00 5.24 142 TYR A O 1
ATOM 920 N N . ILE A 1 107 ? 11.817 8.663 -1.683 1.00 5.01 143 ILE A N 1
ATOM 921 C CA . ILE A 1 107 ? 10.574 9.342 -1.437 1.00 5.19 143 ILE A CA 1
ATOM 922 C C . ILE A 1 107 ? 10.204 9.052 -0.016 1.00 5.27 143 ILE A C 1
ATOM 923 O O . ILE A 1 107 ? 10.180 7.893 0.401 1.00 5.52 143 ILE A O 1
ATOM 928 N N . GLY A 1 108 ? 9.887 10.049 0.801 1.00 5.32 144 GLY A N 1
ATOM 929 C CA . GLY A 1 108 ? 9.513 9.817 2.188 1.00 5.64 144 GLY A CA 1
ATOM 930 C C . GLY A 1 108 ? 8.366 10.708 2.596 1.00 5.60 144 GLY A C 1
ATOM 931 O O . GLY A 1 108 ? 8.300 11.914 2.202 1.00 7.48 144 GLY A O 1
ATOM 932 N N . VAL A 1 109 ? 7.477 10.232 3.438 1.00 5.66 145 VAL A N 1
ATOM 933 C CA . VAL A 1 109 ? 6.413 11.031 4.074 1.00 6.10 145 VAL A CA 1
ATOM 934 C C . VAL A 1 109 ? 6.820 11.122 5.512 1.00 6.19 145 VAL A C 1
ATOM 935 O O . VAL A 1 109 ? 6.993 10.060 6.181 1.00 6.56 145 VAL A O 1
ATOM 939 N N . LYS A 1 110 ? 6.925 12.321 6.066 1.00 6.30 146 LYS A N 1
ATOM 940 C CA . LYS A 1 110 ? 7.483 12.490 7.422 1.00 6.57 146 LYS A CA 1
ATOM 941 C C . LYS A 1 110 ? 6.640 13.501 8.193 1.00 6.34 146 LYS A C 1
ATOM 942 O O . LYS A 1 110 ? 6.031 14.414 7.624 1.00 6.97 146 LYS A O 1
ATOM 948 N N . PRO A 1 111 ? 6.613 13.378 9.520 1.00 6.53 147 PRO A N 1
ATOM 949 C CA . PRO A 1 111 ? 5.967 14.393 10.375 1.00 6.68 147 PRO A CA 1
ATOM 950 C C . PRO A 1 111 ? 6.917 15.472 10.751 1.00 6.71 147 PRO A C 1
ATOM 951 O O . PRO A 1 111 ? 8.124 15.297 10.887 1.00 8.89 147 PRO A O 1
ATOM 955 N N . LEU A 1 112 ? 6.303 16.621 11.077 1.00 7.23 148 LEU A N 1
ATOM 956 C CA . LEU A 1 112 ? 6.992 17.647 11.874 1.00 7.79 148 LEU A CA 1
ATOM 957 C C . LEU A 1 112 ? 6.775 17.317 13.349 1.00 8.32 148 LEU A C 1
ATOM 958 O O . LEU A 1 112 ? 5.853 16.555 13.712 1.00 8.16 148 LEU A O 1
ATOM 963 N N . PRO A 1 113 ? 7.553 17.926 14.237 1.00 8.95 149 PRO A N 1
ATOM 964 C CA . PRO A 1 113 ? 7.421 17.577 15.677 1.00 8.93 149 PRO A CA 1
ATOM 965 C C . PRO A 1 113 ? 6.051 17.881 16.193 1.00 8.35 149 PRO A C 1
ATOM 966 O O . PRO A 1 113 ? 5.343 18.783 15.825 1.00 8.66 149 PRO A O 1
ATOM 970 N N . SER A 1 114 ? 5.627 16.983 17.107 1.00 7.60 150 SER A N 1
ATOM 971 C CA . SER A 1 114 ? 4.333 17.121 17.825 1.00 7.47 150 SER A CA 1
ATOM 972 C C . SER A 1 114 ? 4.381 16.358 19.109 1.00 7.14 150 SER A C 1
ATOM 973 O O . SER A 1 114 ? 5.221 15.475 19.309 1.00 7.58 150 SER A O 1
ATOM 976 N N . ALA A 1 115 ? 3.444 16.717 19.992 1.00 7.26 151 ALA A N 1
ATOM 977 C CA . ALA A 1 115 ? 3.385 16.007 21.278 1.00 7.28 151 ALA A CA 1
ATOM 978 C C . ALA A 1 115 ? 2.783 14.601 21.178 1.00 7.54 151 ALA A C 1
ATOM 979 O O . ALA A 1 115 ? 3.169 13.742 21.965 1.00 7.65 151 ALA A O 1
ATOM 981 N N . ASP A 1 116 ? 1.844 14.439 20.246 1.00 7.12 152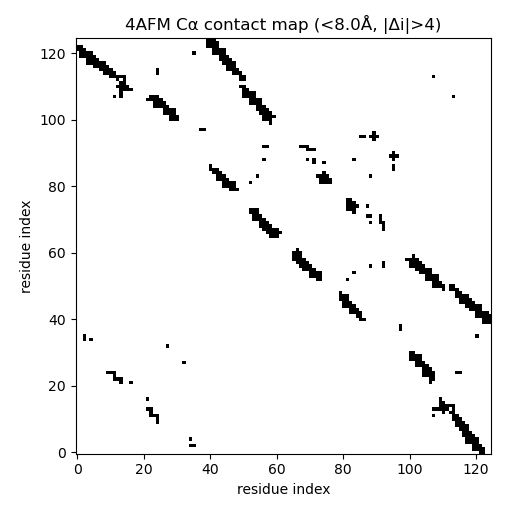 ASP A N 1
ATOM 982 C CA . ASP A 1 116 ? 1.063 13.226 20.153 1.00 7.63 152 ASP A CA 1
ATOM 983 C C . ASP A 1 116 ? 1.543 12.236 19.110 1.00 7.13 152 ASP A C 1
ATOM 984 O O . ASP A 1 116 ? 1.093 11.070 19.151 1.00 8.17 152 ASP A O 1
ATOM 989 N N . GLY A 1 117 ? 2.363 12.682 18.182 1.00 6.68 153 GLY A N 1
ATOM 990 C CA . GLY A 1 117 ? 2.785 11.864 17.042 1.00 6.60 153 GLY A CA 1
ATOM 991 C C . GLY A 1 117 ? 1.798 11.983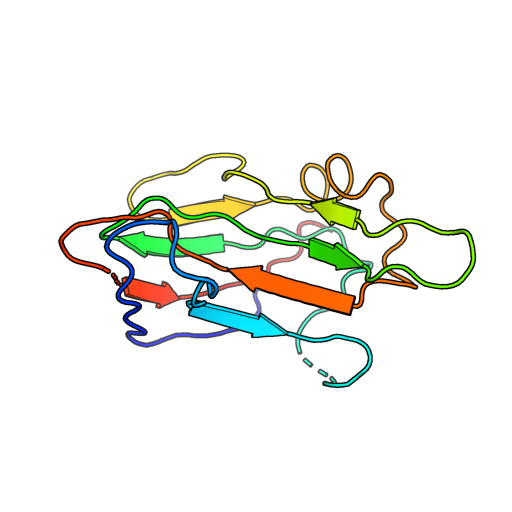 15.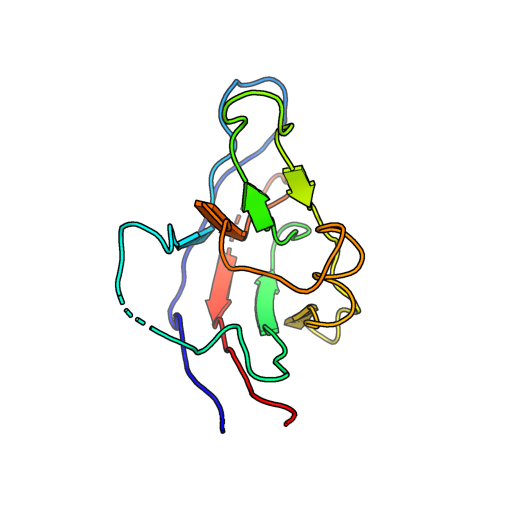945 1.00 6.70 153 GLY A C 1
ATOM 992 O O . GLY A 1 117 ? 0.607 12.344 16.118 1.00 7.79 153 GLY A O 1
ATOM 1006 N N . THR A 1 119 ? -0.363 10.113 12.846 1.00 5.98 155 THR A N 1
ATOM 1007 C CA . THR A 1 119 ? -0.920 8.859 12.384 1.00 6.34 155 THR A CA 1
ATOM 1008 C C . THR A 1 119 ? -1.373 9.040 10.934 1.00 6.34 155 THR A C 1
ATOM 1009 O O . THR A 1 119 ? -2.126 9.997 10.626 1.00 7.24 155 THR A O 1
ATOM 1013 N N . VAL A 1 120 ? -0.905 8.175 10.050 1.00 6.00 156 VAL A N 1
ATOM 1014 C CA . VAL A 1 120 ? -1.353 8.124 8.685 1.00 5.85 156 VAL A CA 1
ATOM 1015 C C . VAL A 1 120 ? -2.290 6.949 8.540 1.00 5.73 156 VAL A C 1
ATOM 1016 O O . VAL A 1 120 ? -1.887 5.810 8.911 1.00 6.19 156 VAL A O 1
ATOM 1020 N N . THR A 1 121 ? -3.426 7.145 7.936 1.00 5.93 157 THR A N 1
ATOM 1021 C CA . THR A 1 121 ? -4.377 6.058 7.703 1.00 6.33 157 THR A CA 1
ATOM 1022 C C . THR A 1 121 ? -4.476 5.643 6.252 1.00 6.08 157 THR A C 1
ATOM 1023 O O . THR A 1 121 ? -4.962 4.559 5.957 1.00 7.05 157 THR A O 1
ATOM 1027 N N . LYS A 1 122 ? -4.058 6.492 5.297 1.00 5.91 158 LYS A N 1
ATOM 1028 C CA . LYS A 1 122 ? -4.147 6.119 3.879 1.00 6.04 158 LYS A CA 1
ATOM 1029 C C . LYS A 1 122 ? -3.186 6.957 3.073 1.00 5.65 158 LYS A C 1
ATOM 1030 O O . LYS A 1 122 ? -3.044 8.160 3.354 1.00 6.08 158 LYS A O 1
ATOM 1036 N N . ILE A 1 123 ? -2.548 6.364 2.096 1.00 5.71 159 ILE A N 1
ATOM 1037 C CA . ILE A 1 123 ? -1.715 7.066 1.111 1.00 5.79 159 ILE A CA 1
ATOM 1038 C C . ILE A 1 123 ? -2.133 6.561 -0.235 1.00 6.12 159 ILE A C 1
ATOM 1039 O O . ILE A 1 123 ? -2.150 5.327 -0.464 1.00 6.57 159 ILE A O 1
ATOM 1044 N N . VAL A 1 124 ? -2.496 7.472 -1.115 1.00 6.39 160 VAL A N 1
ATOM 1045 C CA A VAL A 1 124 ? -3.024 7.169 -2.480 0.26 6.83 160 VAL A CA 1
ATOM 1046 C CA B VAL A 1 124 ? -2.895 7.066 -2.502 0.74 7.58 160 VAL A CA 1
ATOM 1047 C C . VAL A 1 124 ? -2.173 7.884 -3.498 1.00 7.37 160 VAL A C 1
ATOM 1048 O O . VAL A 1 124 ? -1.824 9.091 -3.306 1.00 9.42 160 VAL A O 1
ATOM 1055 N N . ALA A 1 125 ? -1.775 7.257 -4.582 1.00 7.05 161 ALA A N 1
ATOM 1056 C CA . ALA A 1 125 ? -1.295 7.950 -5.801 1.00 7.70 161 ALA A CA 1
ATOM 1057 C C . ALA A 1 125 ? -2.422 7.946 -6.782 1.00 8.10 161 ALA A C 1
ATOM 1058 O O . ALA A 1 125 ? -3.026 6.906 -7.082 1.00 9.51 161 ALA A O 1
ATOM 1060 N N . SER A 1 126 ? -2.743 9.081 -7.361 1.00 9.48 162 SER A N 1
ATOM 1061 C CA A SER A 1 126 ? -3.708 9.042 -8.434 0.06 10.11 162 SER A CA 1
ATOM 1062 C CA B SER A 1 126 ? -3.803 9.212 -8.335 0.08 10.18 162 SER A CA 1
ATOM 1063 C CA C SER A 1 126 ? -3.829 9.240 -8.339 0.86 12.28 162 SER A CA 1
ATOM 1064 C C . SER A 1 126 ? -3.189 9.783 -9.613 1.00 10.98 162 SER A C 1
ATOM 1065 O O . SER A 1 126 ? -2.477 10.783 -9.527 1.00 12.43 162 SER A O 1
ATOM 1072 N N . TYR A 1 127 ? -3.536 9.325 -10.752 1.00 11.96 163 TYR A N 1
ATOM 1073 C CA . TYR A 1 127 ? -3.114 9.953 -11.987 1.00 13.20 163 TYR A CA 1
ATOM 1074 C C . TYR A 1 127 ? -4.109 10.948 -12.488 1.00 16.57 163 TYR A C 1
ATOM 1075 O O . TYR A 1 127 ? -5.300 10.696 -12.354 1.00 21.02 163 TYR A O 1
ATOM 1084 N N . THR A 1 128 ? -3.639 12.082 -12.901 1.00 18.87 164 THR A N 1
ATOM 1085 C CA . THR A 1 128 ? -4.430 13.242 -13.316 1.00 24.36 164 THR A CA 1
ATOM 1086 C C . THR A 1 128 ? -4.191 13.488 -14.821 0.53 26.67 164 THR A C 1
ATOM 1087 O O . THR A 1 128 ? -4.887 14.308 -15.396 0.51 32.93 164 THR A O 1
ATOM 1091 N N . SER A 1 129 ? -3.135 12.896 -15.375 0.50 25.61 165 SER A N 1
ATOM 1092 C CA . SER A 1 129 ? -3.121 12.315 -16.748 0.50 35.24 165 SER A CA 1
ATOM 1093 C C . SER A 1 129 ? -3.837 10.944 -16.778 0.50 39.67 165 SER A C 1
ATOM 1094 O O . SER A 1 129 ? -3.399 9.988 -17.433 0.50 44.14 165 SER A O 1
#

Foldseek 3Di:
DKWWPDAAKFWDAAAADPPDDFDFRDKDFVVPDDTDDLPFWKKKKWQDDFFFKWKWWWAPDDDPDHIQTLTDGAPDDDPRMGIHTLVSSQVSRVHSPCPRTGMITMGGDHGDGTIIGTMMMDGPD

B-factor: mean 13.78, std 9.93, range [5.01, 69.84]

Secondary structure (DSSP, 8-state):
-EEEEEEEEE------S-SS----SEEE-TTT-----TTS-EEEEEEE-SS-EEEEEEE--BTTBPPEEEEE--SEEETTEEEEEHHHHHHHHTSS--TT--EEEEEEPP-S---EEEEEEEE--

Solvent-accessible surface area: 6750 Å² total

Organism: Eubacterium cellulosolvens (NCBI:txid29322)

CATH classification: 2.60.120.1070

Sequence (125 aa):
GDIVLFSSGSKHVEEFTDWGGTDWPSAYELQQPPYQQTPFDLNKNFEEIIKVDYSGADIVLIIFARWEEHGSSKPQIWAQISSPYYVVVDDGTAVFTKEEQIAKKAYGSDDFSDLDYIGVKPLPSADGTVTKIVVASSSYTS

Radius of gyration: 14.31 Å; Cα contacts (8 Å, |Δi|>4): 310; chains: 1; bounding box: 40×25×38 Å